Protein AF-A0A2K8L5H0-F1 (afdb_monomer)

Foldseek 3Di:
DDPPDLLNLCPVLDAQAAPPPRDHADDPRSVQWDWDFQVNDPVPRDSNCPRIDIHGVVVRVVVVVVVVVCVVVDDPPPDPPPDDPDPVCPCVVVVVVVVVD

Radius of gyration: 22.52 Å; Cα contacts (8 Å, |Δi|>4): 81; chains: 1; bounding box: 62×36×53 Å

InterPro domains:
  IPR002711 HNH endonuclease [PF01844] (18-66)
  IPR003615 HNH nuclease [SM00507] (6-61)
  IPR003615 HNH nuclease [cd00085] (9-64)

Nearest PDB structures (foldseek):
  7r81-assembly1_W2  TM=3.795E-01  e=1.923E+00  Neurospora crassa
  8cas-assembly1_a  TM=3.931E-01  e=2.673E+00  Saccharomyces cerevisiae W303
  5juo-assembly1_SB  TM=3.386E-01  e=2.502E+00  Saccharomyces cerevisiae
  6o0y-assembly1_A  TM=3.716E-01  e=3.713E+00  Streptococcus pyogenes

Mean predicted aligned error: 11.75 Å

Sequence (101 aa):
MGNESYREQALKLFPWVCGRCGRDFSGKQLKELTVHHKDHNHANNPPDGSNWELLCIYCHDNEHQRYLEADAHGDVKRDEAGGSTFKGLAGLAELLKKEGK

Solvent-accessible surface area (backbone atoms only — not comparable to full-atom values): 6490 Å² total; per-residue (Å²): 133,83,84,68,49,72,58,62,53,44,64,72,77,43,74,60,38,19,78,82,81,66,52,76,49,55,82,85,50,42,79,46,52,40,76,43,51,78,82,72,44,92,82,65,72,54,94,84,41,81,43,53,47,44,24,34,60,70,58,44,54,49,51,56,47,53,52,54,49,46,68,74,67,49,86,78,78,74,73,83,69,75,80,78,84,75,65,91,62,76,61,49,71,60,55,62,62,61,74,74,112

pLDDT: mean 86.02, std 14.01, range [35.91, 98.19]

Organism: NCBI:txid1921087

Secondary structure (DSSP, 8-state):
-----HHHHHHHHS-SB-TTT--B--GGGGGGEEEEETTS-TT---TT-TTEEEEEHHHHHHHHHHHHHHHHH--------------TTTTHHHHHHHTT-

Structure (mmCIF, N/CA/C/O backbone):
data_AF-A0A2K8L5H0-F1
#
_entry.id   AF-A0A2K8L5H0-F1
#
loop_
_atom_site.group_PDB
_atom_site.id
_atom_site.type_symbol
_atom_site.label_atom_id
_atom_site.label_alt_id
_atom_site.label_comp_id
_atom_site.label_asym_id
_atom_site.label_entity_id
_atom_site.label_seq_id
_atom_site.pdbx_PDB_ins_code
_atom_site.Cartn_x
_atom_site.Cartn_y
_atom_site.Cartn_z
_atom_site.occupancy
_atom_site.B_iso_or_equiv
_atom_site.auth_seq_id
_atom_site.auth_comp_id
_atom_site.auth_asym_id
_atom_site.auth_atom_id
_atom_site.pdbx_PDB_model_num
ATOM 1 N N . MET A 1 1 ? 16.311 1.703 -22.023 1.00 35.91 1 MET A N 1
ATOM 2 C CA . MET A 1 1 ? 15.346 0.663 -21.611 1.00 35.91 1 MET A CA 1
ATOM 3 C C . MET A 1 1 ? 14.984 0.997 -20.179 1.00 35.91 1 MET A C 1
ATOM 5 O O . MET A 1 1 ? 15.888 1.070 -19.358 1.00 35.91 1 MET A O 1
ATOM 9 N N . GLY A 1 2 ? 13.751 1.452 -19.958 1.00 40.22 2 GLY A N 1
ATOM 10 C CA . GLY A 1 2 ? 13.366 2.162 -18.739 1.00 40.22 2 GLY A CA 1
ATOM 11 C C . GLY A 1 2 ? 13.402 1.247 -17.523 1.00 40.22 2 GLY A C 1
ATOM 12 O O . GLY A 1 2 ? 12.714 0.234 -17.507 1.00 40.22 2 GLY A O 1
ATOM 13 N N . ASN A 1 3 ? 14.187 1.621 -16.515 1.00 44.44 3 ASN A N 1
ATOM 14 C CA . ASN A 1 3 ? 13.959 1.163 -15.151 1.00 44.44 3 ASN A CA 1
ATOM 15 C C . ASN A 1 3 ? 12.660 1.824 -14.679 1.00 44.44 3 ASN A C 1
ATOM 17 O O . ASN A 1 3 ? 12.701 2.872 -14.039 1.00 44.44 3 ASN A O 1
ATOM 21 N N . GLU A 1 4 ? 11.513 1.271 -15.073 1.00 58.94 4 GLU A N 1
ATOM 22 C CA . GLU A 1 4 ? 10.258 1.597 -14.402 1.00 58.94 4 GLU A CA 1
ATOM 23 C C . GLU A 1 4 ? 10.439 1.219 -12.935 1.00 58.94 4 GLU A C 1
ATOM 25 O O . GLU A 1 4 ? 10.849 0.102 -12.608 1.00 58.94 4 GLU A O 1
ATOM 30 N N . SER A 1 5 ? 10.219 2.178 -12.042 1.00 80.88 5 SER A N 1
ATOM 31 C CA . SER A 1 5 ? 10.299 1.896 -10.615 1.00 80.88 5 SER A CA 1
ATOM 32 C C . SER A 1 5 ? 9.237 0.847 -10.265 1.00 80.88 5 SER A C 1
ATOM 34 O O . SER A 1 5 ? 8.131 0.881 -10.809 1.00 80.88 5 SER A O 1
ATOM 36 N N . TYR A 1 6 ? 9.521 -0.071 -9.332 1.00 88.69 6 TYR A N 1
ATOM 37 C CA . TYR A 1 6 ? 8.541 -1.072 -8.860 1.00 88.69 6 TYR A CA 1
ATOM 38 C C . TYR A 1 6 ? 7.202 -0.430 -8.452 1.00 88.69 6 TYR A C 1
ATOM 40 O O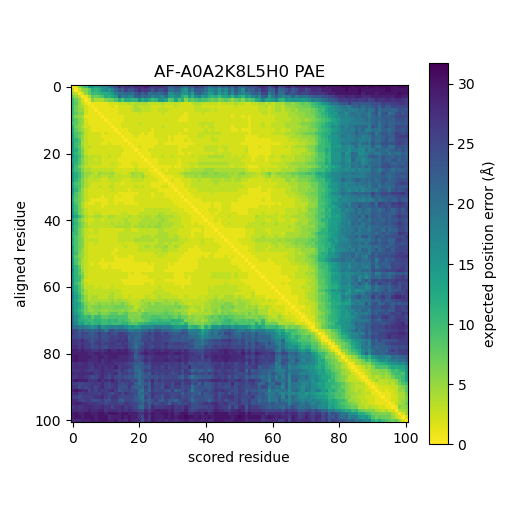 . TYR A 1 6 ? 6.144 -1.044 -8.546 1.00 88.69 6 TYR A O 1
ATOM 48 N N . ARG A 1 7 ? 7.231 0.853 -8.071 1.00 91.62 7 ARG A N 1
ATOM 49 C CA . ARG A 1 7 ? 6.051 1.680 -7.829 1.00 91.62 7 ARG A CA 1
ATOM 50 C C . ARG A 1 7 ? 5.172 1.861 -9.062 1.00 91.62 7 ARG A C 1
ATOM 52 O O . ARG A 1 7 ? 3.962 1.680 -8.972 1.00 91.62 7 ARG A O 1
ATOM 59 N N . GLU A 1 8 ? 5.748 2.252 -10.191 1.00 92.00 8 GLU A N 1
ATOM 60 C CA . GLU A 1 8 ? 4.999 2.428 -11.440 1.00 92.00 8 GLU A CA 1
ATOM 61 C C . GLU A 1 8 ? 4.399 1.105 -11.908 1.00 92.00 8 GLU A C 1
ATOM 63 O O . GLU A 1 8 ? 3.252 1.068 -12.349 1.00 92.00 8 GLU A O 1
ATOM 68 N N . GLN A 1 9 ? 5.140 0.012 -11.735 1.00 93.06 9 GLN A N 1
ATOM 69 C CA . GLN A 1 9 ? 4.656 -1.328 -12.030 1.00 93.06 9 GLN A CA 1
ATOM 70 C C . GLN A 1 9 ? 3.501 -1.741 -11.107 1.00 93.06 9 GLN A C 1
ATOM 72 O O . GLN A 1 9 ? 2.461 -2.188 -11.588 1.00 93.06 9 GLN A O 1
ATOM 77 N N . ALA A 1 10 ? 3.622 -1.524 -9.796 1.00 94.19 10 ALA A N 1
ATOM 78 C CA . ALA A 1 10 ? 2.557 -1.818 -8.841 1.00 94.19 10 ALA A CA 1
ATOM 79 C C . ALA A 1 10 ? 1.274 -1.021 -9.140 1.00 94.19 10 ALA A C 1
ATOM 81 O O . ALA A 1 10 ? 0.184 -1.587 -9.127 1.00 94.19 10 ALA A O 1
ATOM 82 N N . LEU A 1 11 ? 1.386 0.264 -9.495 1.00 94.44 11 LEU A N 1
ATOM 83 C CA . LEU A 1 11 ? 0.229 1.090 -9.871 1.00 94.44 11 LEU A CA 1
ATOM 84 C C . LEU A 1 11 ? -0.454 0.649 -11.176 1.00 94.44 11 LEU A C 1
ATOM 86 O O . LEU A 1 11 ? -1.593 1.048 -11.415 1.00 94.44 11 LEU A O 1
ATOM 90 N N . LYS A 1 12 ? 0.222 -0.139 -12.020 1.00 94.44 12 LYS A N 1
ATOM 91 C CA . LYS A 1 12 ? -0.365 -0.759 -13.218 1.00 94.44 12 LYS A CA 1
ATOM 92 C C . LYS A 1 12 ? -1.026 -2.104 -12.918 1.00 94.44 12 LYS A C 1
ATOM 94 O O . LYS A 1 12 ? -2.007 -2.443 -13.571 1.00 94.44 12 LYS A O 1
ATOM 99 N N . LEU A 1 13 ? -0.478 -2.870 -11.974 1.00 95.12 13 LEU A N 1
ATOM 100 C CA . LEU A 1 13 ? -0.951 -4.215 -11.635 1.00 95.12 13 LEU A CA 1
ATOM 101 C C . LEU A 1 13 ? -2.136 -4.208 -10.662 1.00 95.12 13 LEU A C 1
ATOM 103 O O . LEU A 1 13 ? -3.000 -5.079 -10.745 1.00 95.12 13 LEU A O 1
ATOM 107 N N . PHE A 1 14 ? -2.185 -3.240 -9.746 1.00 96.12 14 PHE A N 1
ATOM 108 C CA . PHE A 1 14 ? -3.157 -3.217 -8.656 1.00 96.12 14 PHE A CA 1
ATOM 109 C C . PHE A 1 14 ? -4.179 -2.085 -8.801 1.00 96.12 14 PHE A C 1
ATOM 111 O O . PHE A 1 14 ? -3.854 -1.012 -9.319 1.00 96.12 14 PHE A O 1
ATOM 118 N N . PRO A 1 15 ? -5.413 -2.282 -8.297 1.00 97.06 15 PRO A N 1
ATOM 119 C CA . PRO A 1 15 ? -6.376 -1.195 -8.192 1.00 97.06 15 PRO A CA 1
ATOM 120 C C . PRO A 1 15 ? -5.826 -0.094 -7.281 1.00 97.06 15 PRO A C 1
ATOM 122 O O . PRO A 1 15 ? -5.148 -0.373 -6.293 1.00 97.06 15 PRO A O 1
ATOM 125 N N . TRP A 1 16 ? -6.157 1.163 -7.578 1.00 97.69 16 TRP A N 1
ATOM 126 C CA . TRP A 1 16 ? -5.741 2.322 -6.783 1.00 97.69 16 TRP A CA 1
ATOM 127 C C . TRP A 1 16 ? -6.556 2.454 -5.493 1.00 97.69 16 TRP A C 1
ATOM 129 O O . TRP A 1 16 ? -7.247 3.442 -5.256 1.00 97.69 16 TRP A O 1
ATOM 139 N N . VAL A 1 17 ? -6.505 1.414 -4.671 1.00 98.00 17 VAL A N 1
ATOM 140 C CA . VAL A 1 17 ? -7.256 1.257 -3.432 1.00 98.00 17 VAL A CA 1
ATOM 141 C C . VAL A 1 17 ? -6.294 0.752 -2.365 1.00 98.00 17 VAL A C 1
ATOM 143 O O . VAL A 1 17 ? -5.466 -0.117 -2.629 1.00 98.00 17 VAL A O 1
ATOM 146 N N . CYS A 1 18 ? -6.400 1.285 -1.150 1.00 98.19 18 CYS A N 1
ATOM 147 C CA . CYS A 1 18 ? -5.620 0.787 -0.021 1.00 98.19 18 CYS A CA 1
ATOM 148 C C . CYS A 1 18 ? -6.097 -0.616 0.389 1.00 98.19 18 CYS A C 1
ATOM 150 O O . CYS A 1 18 ? -7.245 -0.776 0.808 1.00 98.19 18 CYS A O 1
ATOM 152 N N . GLY A 1 19 ? -5.200 -1.606 0.369 1.00 96.75 19 GLY A N 1
ATOM 153 C CA . GLY A 1 19 ? -5.490 -2.996 0.751 1.00 96.75 19 GLY A CA 1
ATOM 154 C C . GLY A 1 19 ? -5.884 -3.205 2.221 1.00 96.75 19 GLY A C 1
ATOM 155 O O . GLY A 1 19 ? -6.411 -4.259 2.565 1.00 96.75 19 GLY A O 1
ATOM 156 N N . ARG A 1 20 ? -5.671 -2.207 3.094 1.00 96.69 20 ARG A N 1
ATOM 157 C CA . ARG A 1 20 ? -5.999 -2.286 4.533 1.00 96.69 20 ARG A CA 1
ATOM 158 C C . ARG A 1 20 ? -7.285 -1.558 4.905 1.00 96.69 20 ARG A C 1
ATOM 160 O O . ARG A 1 20 ? -8.092 -2.106 5.644 1.00 96.69 20 ARG A O 1
ATOM 167 N N . CYS A 1 21 ? -7.473 -0.324 4.432 1.00 97.50 21 CYS A N 1
ATOM 168 C CA . CYS A 1 21 ? -8.623 0.505 4.819 1.00 97.50 21 CYS A CA 1
ATOM 169 C C . CYS A 1 21 ? -9.682 0.678 3.722 1.00 97.50 21 CYS A C 1
ATOM 171 O O . CYS A 1 21 ? -10.715 1.287 3.983 1.00 97.50 21 CYS A O 1
ATOM 173 N N . GLY A 1 22 ? -9.437 0.187 2.502 1.00 97.25 22 GLY A N 1
ATOM 174 C CA . GLY A 1 22 ? -10.401 0.231 1.398 1.00 97.25 22 GLY A CA 1
ATOM 175 C C . GLY A 1 22 ? -10.624 1.611 0.769 1.00 97.25 22 GLY A C 1
ATOM 176 O O . GLY A 1 22 ? -11.485 1.743 -0.094 1.00 97.25 22 GLY A O 1
ATOM 177 N N . ARG A 1 23 ? -9.869 2.643 1.173 1.00 97.75 23 ARG A N 1
ATOM 178 C CA . ARG A 1 23 ? -9.953 3.985 0.573 1.00 97.75 23 ARG A CA 1
ATOM 179 C C . ARG A 1 23 ? -9.461 3.965 -0.877 1.00 97.75 23 ARG A C 1
ATOM 181 O O . ARG A 1 23 ? -8.390 3.414 -1.136 1.00 97.75 23 ARG A O 1
ATOM 188 N N . ASP A 1 24 ? -10.205 4.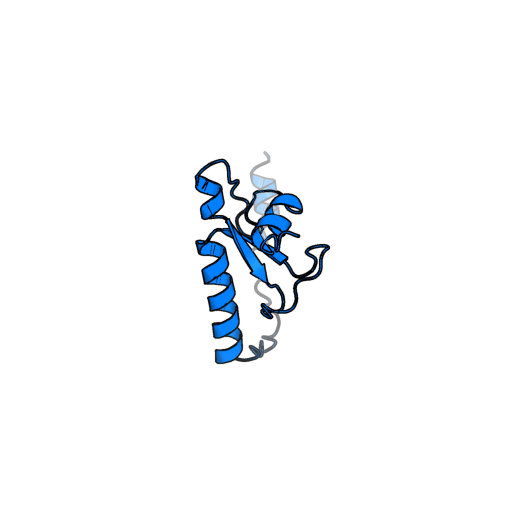599 -1.779 1.00 97.56 24 ASP A N 1
ATOM 189 C CA . ASP A 1 24 ? -9.829 4.808 -3.178 1.00 97.56 24 ASP A CA 1
ATOM 190 C C . ASP A 1 24 ? -8.943 6.049 -3.369 1.00 97.56 24 ASP A C 1
ATOM 192 O O . ASP A 1 24 ? -9.005 7.018 -2.611 1.00 97.56 24 ASP A O 1
ATOM 196 N N . PHE A 1 25 ? -8.089 6.007 -4.391 1.00 97.56 25 PHE A N 1
ATOM 197 C CA . PHE A 1 25 ? -7.157 7.075 -4.729 1.00 97.56 25 PHE A CA 1
ATOM 198 C C . PHE A 1 25 ? -7.212 7.384 -6.224 1.00 97.56 25 PHE A C 1
ATOM 200 O O . PHE A 1 25 ? -7.317 6.499 -7.071 1.00 97.56 25 PHE A O 1
ATOM 207 N N . SER A 1 26 ? -7.099 8.667 -6.568 1.00 96.38 26 SER A N 1
ATOM 208 C CA . SER A 1 26 ? -7.117 9.121 -7.959 1.00 96.38 26 SER A CA 1
ATOM 209 C C . SER A 1 26 ? -6.372 10.443 -8.148 1.00 96.38 26 SER A C 1
ATOM 211 O O . SER A 1 26 ? -6.172 11.226 -7.211 1.00 96.38 26 SER A O 1
ATOM 213 N N . GLY A 1 27 ? -5.921 10.692 -9.381 1.00 94.81 27 GLY A N 1
ATOM 214 C CA . GLY A 1 27 ? -5.239 11.926 -9.771 1.00 94.81 27 GLY A CA 1
ATOM 215 C C . GLY A 1 27 ? -4.078 12.279 -8.838 1.00 94.81 27 GLY A C 1
ATOM 216 O O . GLY A 1 27 ? -3.139 11.505 -8.665 1.00 94.81 27 GLY A O 1
ATOM 217 N N . LYS A 1 28 ? -4.151 13.456 -8.206 1.00 94.25 28 LYS A N 1
ATOM 218 C CA . LYS A 1 28 ? -3.091 13.968 -7.320 1.00 94.25 28 LYS A CA 1
ATOM 219 C C . LYS A 1 28 ? -2.944 13.188 -6.009 1.00 94.25 28 LYS A C 1
ATOM 221 O O . LYS A 1 28 ? -1.887 13.289 -5.393 1.00 94.25 28 LYS A O 1
ATOM 226 N N . GLN A 1 29 ? -3.966 12.437 -5.592 1.00 93.94 29 GLN A N 1
ATOM 227 C CA . GLN A 1 29 ? -3.951 11.657 -4.348 1.00 93.94 29 GLN A CA 1
ATOM 228 C C . GLN A 1 29 ? -3.175 10.340 -4.505 1.00 93.94 29 GLN A C 1
ATOM 230 O O . GLN A 1 29 ? -2.737 9.769 -3.517 1.00 93.94 29 GLN A O 1
ATOM 235 N N . LEU A 1 30 ? -2.887 9.883 -5.734 1.00 95.00 30 LEU A N 1
ATOM 236 C CA . LEU A 1 30 ? -2.096 8.661 -5.968 1.00 95.00 30 LEU A CA 1
ATOM 237 C C . LEU A 1 30 ? -0.689 8.704 -5.372 1.00 95.00 30 LEU A C 1
ATOM 239 O O . LEU A 1 30 ? -0.086 7.656 -5.167 1.00 95.00 30 LEU A O 1
ATOM 243 N N . LYS A 1 31 ? -0.147 9.893 -5.093 1.00 93.25 31 LYS A N 1
ATOM 244 C CA . LYS A 1 31 ? 1.133 10.042 -4.384 1.00 93.25 31 LYS A CA 1
ATOM 245 C C . LYS A 1 31 ? 1.082 9.504 -2.947 1.00 93.25 31 LYS A C 1
ATOM 247 O O . LYS A 1 31 ? 2.125 9.189 -2.394 1.00 93.25 31 LYS A O 1
ATOM 252 N N . GLU A 1 32 ? -0.111 9.414 -2.363 1.00 95.69 32 GLU A N 1
ATOM 253 C CA . GLU A 1 32 ? -0.348 8.923 -1.001 1.00 95.69 32 GLU A CA 1
ATOM 254 C C . GLU A 1 32 ? -0.545 7.402 -0.956 1.00 95.69 32 GLU A C 1
ATOM 256 O O . GLU A 1 32 ? -0.640 6.833 0.130 1.00 95.69 32 GLU A O 1
ATOM 261 N N . LEU A 1 33 ? -0.598 6.755 -2.126 1.00 97.19 33 LEU A N 1
ATOM 262 C CA . LEU A 1 33 ? -0.628 5.308 -2.282 1.00 97.19 33 LEU A CA 1
ATOM 263 C C . LEU A 1 33 ? 0.803 4.811 -2.542 1.00 97.19 33 LEU A C 1
ATOM 265 O O . LEU A 1 33 ? 1.452 5.187 -3.532 1.00 97.19 33 LEU A O 1
ATOM 269 N N . THR A 1 34 ? 1.308 4.004 -1.616 1.00 96.38 34 THR A N 1
ATOM 270 C CA . THR A 1 34 ? 2.678 3.490 -1.577 1.00 96.38 34 THR A CA 1
ATOM 271 C C . THR A 1 34 ? 2.696 1.978 -1.768 1.00 96.38 34 THR A C 1
ATOM 273 O O . THR A 1 34 ? 1.693 1.298 -1.553 1.00 96.38 34 THR A O 1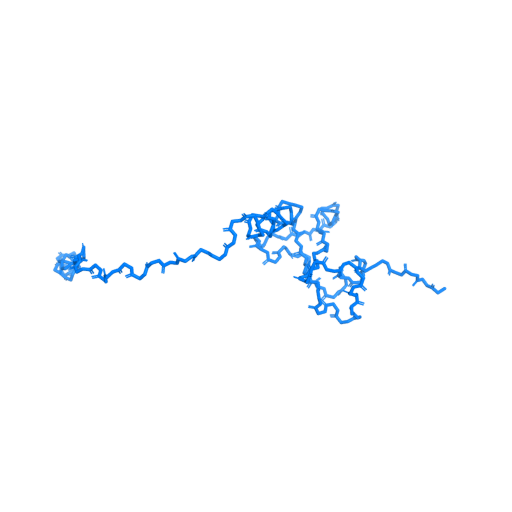
ATOM 276 N N . VAL A 1 35 ? 3.842 1.458 -2.212 1.00 96.12 35 VAL A N 1
ATOM 277 C CA . VAL A 1 35 ? 4.079 0.015 -2.316 1.00 96.12 35 VAL A CA 1
ATOM 278 C C . VAL A 1 35 ? 4.630 -0.476 -0.990 1.00 96.12 35 VAL A C 1
ATOM 280 O O . VAL A 1 35 ? 5.637 0.052 -0.528 1.00 96.12 35 VAL A O 1
ATOM 283 N N . HIS A 1 36 ? 3.977 -1.481 -0.427 1.00 95.69 36 HIS A N 1
ATOM 284 C CA . HIS A 1 36 ? 4.445 -2.237 0.724 1.00 95.69 36 HIS A CA 1
ATOM 285 C C . HIS A 1 36 ? 4.966 -3.602 0.263 1.00 95.69 36 HIS A C 1
ATOM 287 O O . HIS A 1 36 ? 4.306 -4.273 -0.538 1.00 95.69 36 HIS A O 1
ATOM 293 N N . HIS A 1 37 ? 6.127 -4.020 0.768 1.00 95.56 37 HIS A N 1
ATOM 294 C CA . HIS A 1 37 ? 6.696 -5.350 0.529 1.00 95.56 37 HIS A CA 1
ATOM 295 C C . HIS A 1 37 ? 6.251 -6.298 1.642 1.00 95.56 37 HIS A C 1
ATOM 297 O O . HIS A 1 37 ? 6.622 -6.109 2.796 1.00 95.56 37 HIS A O 1
ATOM 303 N N . LYS A 1 38 ? 5.484 -7.338 1.302 1.00 93.69 38 LYS A N 1
ATOM 304 C CA . LYS A 1 38 ? 4.901 -8.279 2.281 1.00 93.69 38 LYS A CA 1
ATOM 305 C C . LYS A 1 38 ? 5.968 -9.011 3.096 1.00 93.69 38 LYS A C 1
ATOM 307 O O . LYS A 1 38 ? 5.768 -9.284 4.275 1.00 93.69 38 LYS A O 1
ATOM 312 N N . ASP A 1 39 ? 7.095 -9.332 2.466 1.00 93.50 39 ASP A N 1
ATOM 313 C CA . ASP A 1 39 ? 8.244 -9.979 3.105 1.00 93.50 39 ASP A CA 1
ATOM 314 C C . ASP A 1 39 ? 9.253 -8.992 3.722 1.00 93.50 39 ASP A C 1
ATOM 316 O O . ASP A 1 39 ? 10.287 -9.423 4.227 1.00 93.50 39 ASP A O 1
ATOM 320 N N . HIS A 1 40 ? 8.978 -7.682 3.669 1.00 90.56 40 HIS A N 1
ATOM 321 C CA . HIS A 1 40 ? 9.856 -6.593 4.120 1.00 90.56 40 HIS A CA 1
ATOM 322 C C . HIS A 1 40 ? 11.221 -6.512 3.394 1.00 90.56 40 HIS A C 1
ATOM 324 O O . HIS A 1 40 ? 12.081 -5.693 3.737 1.00 90.56 40 HIS A O 1
ATOM 330 N N . ASN A 1 41 ? 11.427 -7.309 2.340 1.00 91.62 41 ASN A N 1
ATOM 331 C CA . ASN A 1 41 ? 12.634 -7.320 1.528 1.00 91.62 41 ASN A CA 1
ATOM 332 C C . ASN A 1 41 ? 12.459 -6.463 0.268 1.00 91.62 41 ASN A C 1
ATOM 334 O O . ASN A 1 41 ? 11.930 -6.889 -0.759 1.00 91.62 41 ASN A O 1
ATOM 338 N N . HIS A 1 42 ? 13.029 -5.262 0.311 1.00 89.75 42 HIS A N 1
ATOM 339 C CA . HIS A 1 42 ? 12.974 -4.275 -0.768 1.00 89.75 42 HIS A CA 1
ATOM 340 C C . HIS A 1 42 ? 13.699 -4.708 -2.056 1.00 89.75 42 HIS A C 1
ATOM 342 O O . HIS A 1 42 ? 13.523 -4.077 -3.099 1.00 89.75 42 HIS A O 1
ATOM 348 N N . ALA A 1 43 ? 14.519 -5.765 -2.009 1.00 90.31 43 ALA A N 1
ATOM 349 C CA . ALA A 1 43 ? 15.166 -6.340 -3.187 1.00 90.31 43 ALA A CA 1
ATOM 350 C C . ALA A 1 43 ? 14.296 -7.400 -3.890 1.00 90.31 43 ALA A C 1
ATOM 352 O O . ALA A 1 43 ? 14.514 -7.670 -5.073 1.00 90.31 43 ALA A O 1
ATOM 353 N N . ASN A 1 44 ? 13.303 -7.979 -3.205 1.00 92.44 44 ASN A N 1
ATOM 354 C CA . ASN A 1 44 ? 12.411 -8.987 -3.773 1.00 92.44 44 ASN A CA 1
ATOM 355 C C . ASN A 1 44 ? 11.266 -8.322 -4.555 1.00 92.44 44 ASN A C 1
ATOM 357 O O . ASN A 1 44 ? 10.199 -8.016 -4.018 1.00 92.44 44 ASN A O 1
ATOM 361 N N . ASN A 1 45 ? 11.519 -8.078 -5.840 1.00 93.25 45 ASN A N 1
ATOM 362 C CA . ASN A 1 45 ? 10.652 -7.326 -6.747 1.00 93.25 45 ASN A CA 1
ATOM 363 C C . ASN A 1 45 ? 10.173 -8.211 -7.910 1.00 93.25 45 ASN A C 1
ATOM 365 O O . ASN A 1 45 ? 10.636 -8.039 -9.041 1.00 93.25 45 ASN A O 1
ATOM 369 N N . PRO A 1 46 ? 9.299 -9.200 -7.651 1.00 94.06 46 PRO A N 1
ATOM 370 C CA . PRO A 1 46 ? 8.838 -10.106 -8.688 1.00 94.06 46 PRO A CA 1
ATOM 371 C C . PRO A 1 46 ? 7.949 -9.354 -9.696 1.00 94.06 46 PRO A C 1
ATOM 373 O O . PRO A 1 46 ? 7.161 -8.487 -9.306 1.00 94.06 46 PRO A O 1
ATOM 376 N N . PRO A 1 47 ? 8.048 -9.660 -11.002 1.00 91.75 47 PRO A N 1
ATOM 377 C CA . PRO A 1 47 ? 7.383 -8.876 -12.041 1.00 91.75 47 PRO A CA 1
ATOM 378 C C . PRO A 1 47 ? 5.850 -9.013 -12.051 1.00 91.75 47 PRO A C 1
ATOM 380 O O . PRO A 1 47 ? 5.158 -8.212 -12.677 1.00 91.75 47 PRO A O 1
ATOM 383 N N . ASP A 1 48 ? 5.314 -10.016 -11.362 1.00 93.38 48 ASP A N 1
ATOM 384 C CA . ASP A 1 48 ? 3.880 -10.219 -11.159 1.00 93.38 48 ASP A CA 1
ATOM 385 C C . ASP A 1 48 ? 3.324 -9.430 -9.958 1.00 93.38 48 ASP A C 1
ATOM 387 O O . ASP A 1 48 ? 2.120 -9.449 -9.710 1.00 93.38 48 ASP A O 1
ATOM 391 N N . GLY A 1 49 ? 4.187 -8.742 -9.202 1.00 93.75 49 GLY A N 1
ATOM 392 C CA . GLY A 1 49 ? 3.815 -7.999 -8.003 1.00 93.75 49 GLY A CA 1
ATOM 393 C C . GLY A 1 49 ? 3.395 -8.878 -6.823 1.00 93.75 49 GLY A C 1
ATOM 394 O O . GLY A 1 49 ? 2.838 -8.362 -5.858 1.00 93.75 49 GLY A O 1
ATOM 395 N N . SER A 1 50 ? 3.658 -10.187 -6.844 1.00 95.88 50 SER A N 1
ATOM 396 C CA . SER A 1 50 ? 3.221 -11.126 -5.794 1.00 95.88 50 SER A CA 1
ATOM 397 C C . SER A 1 50 ? 3.673 -10.733 -4.377 1.00 95.88 50 SER A C 1
ATOM 399 O O . SER A 1 50 ? 2.924 -10.929 -3.410 1.00 95.88 50 SER A O 1
ATOM 401 N N . ASN A 1 51 ? 4.841 -10.093 -4.255 1.00 96.25 51 ASN A N 1
ATOM 402 C CA . ASN A 1 51 ? 5.388 -9.579 -2.995 1.00 96.25 51 ASN A CA 1
ATOM 403 C C . ASN A 1 51 ? 4.882 -8.173 -2.601 1.00 96.25 51 ASN A C 1
ATOM 405 O O . ASN A 1 51 ? 5.260 -7.647 -1.559 1.00 96.25 51 ASN A O 1
ATOM 409 N N . TRP A 1 52 ? 4.037 -7.538 -3.409 1.00 97.06 52 TRP A N 1
ATOM 410 C CA . TRP A 1 52 ? 3.600 -6.161 -3.186 1.00 97.06 52 TRP A CA 1
ATOM 411 C C . TRP A 1 52 ? 2.141 -6.075 -2.740 1.00 97.06 52 TRP A C 1
ATOM 413 O O . TRP A 1 52 ? 1.303 -6.918 -3.075 1.00 97.06 52 TRP A O 1
ATOM 423 N N . GLU A 1 53 ? 1.827 -5.018 -2.000 1.00 96.62 53 GLU A N 1
ATOM 424 C CA . GLU A 1 53 ? 0.469 -4.510 -1.812 1.00 96.62 53 GLU A CA 1
ATOM 425 C C . GLU A 1 53 ? 0.467 -2.971 -1.845 1.00 96.62 53 GLU A C 1
ATOM 427 O O . GLU A 1 53 ? 1.473 -2.334 -1.530 1.00 96.62 5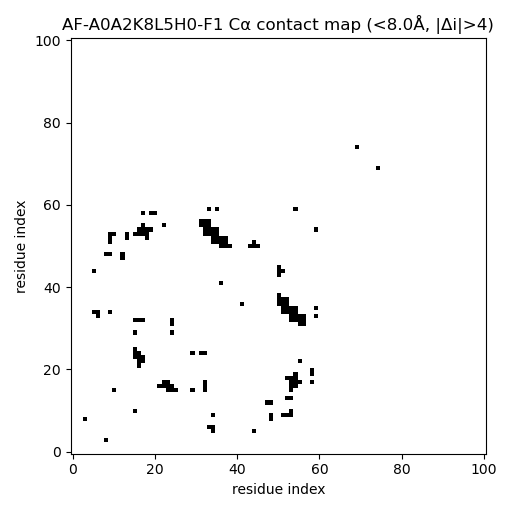3 GLU A O 1
ATOM 432 N N . LEU A 1 54 ? -0.652 -2.361 -2.252 1.00 97.81 54 LEU A N 1
ATOM 433 C CA . LEU A 1 54 ? -0.807 -0.905 -2.253 1.00 97.81 54 LEU A CA 1
ATOM 434 C C . LEU A 1 54 ? -1.490 -0.436 -0.971 1.00 97.81 54 LEU A C 1
ATOM 436 O O . LEU A 1 54 ? -2.640 -0.795 -0.713 1.00 97.81 54 LEU A O 1
ATOM 440 N N . LEU A 1 55 ? -0.804 0.403 -0.195 1.00 97.94 55 LEU A N 1
ATOM 441 C CA . LEU A 1 55 ? -1.294 0.946 1.072 1.00 97.94 55 LEU A CA 1
ATOM 442 C C . LEU A 1 55 ? -1.286 2.469 1.052 1.00 97.94 55 LEU A C 1
ATOM 444 O O . LEU A 1 55 ? -0.434 3.091 0.423 1.00 97.94 55 LEU A O 1
ATOM 448 N N . CYS A 1 56 ? -2.238 3.093 1.747 1.00 98.06 56 CYS A N 1
ATOM 449 C CA . CYS A 1 56 ? -2.110 4.518 2.028 1.00 98.06 56 CYS A CA 1
ATOM 450 C C . CYS A 1 56 ? -0.985 4.747 3.041 1.00 98.06 56 CYS A C 1
ATOM 452 O O . CYS A 1 56 ? -0.731 3.870 3.869 1.00 98.06 56 CYS A O 1
ATOM 454 N N . ILE A 1 57 ? -0.374 5.934 3.024 1.00 96.50 57 ILE A N 1
ATOM 455 C CA . ILE A 1 57 ? 0.748 6.289 3.913 1.00 96.50 57 ILE A CA 1
ATOM 456 C C . ILE A 1 57 ? 0.509 5.906 5.384 1.00 96.50 57 ILE A C 1
ATOM 458 O O . ILE A 1 57 ? 1.379 5.339 6.029 1.00 96.50 57 ILE A O 1
ATOM 462 N N . TYR A 1 58 ? -0.710 6.098 5.891 1.00 96.94 58 TYR A N 1
ATOM 463 C CA . TYR A 1 58 ? -1.047 5.783 7.279 1.00 96.94 58 TYR A CA 1
ATOM 464 C C . TYR A 1 58 ? -1.108 4.278 7.552 1.00 96.94 58 TYR A C 1
ATOM 466 O O . TYR A 1 58 ? -0.651 3.811 8.591 1.00 96.94 58 TYR A O 1
ATOM 474 N N . CYS A 1 59 ? -1.692 3.506 6.631 1.00 97.81 59 CYS A N 1
ATOM 475 C CA . CYS A 1 59 ? -1.750 2.052 6.766 1.00 97.81 59 CYS A CA 1
ATOM 476 C C . CYS A 1 59 ? -0.375 1.418 6.567 1.00 97.81 59 CYS A C 1
ATOM 478 O O . CYS A 1 59 ? -0.087 0.414 7.209 1.00 97.81 59 CYS A O 1
ATOM 480 N N . HIS A 1 60 ? 0.450 2.011 5.707 1.00 96.44 60 HIS A N 1
ATOM 481 C CA . HIS A 1 60 ? 1.816 1.580 5.464 1.00 96.44 60 HIS A CA 1
ATOM 482 C C . HIS A 1 60 ? 2.675 1.724 6.723 1.00 96.44 60 HIS A C 1
ATOM 484 O O . HIS A 1 60 ? 3.225 0.738 7.207 1.00 96.44 60 HIS A O 1
ATOM 490 N N . ASP A 1 61 ? 2.689 2.919 7.316 1.00 94.31 61 ASP A N 1
ATOM 491 C CA . ASP A 1 61 ? 3.450 3.184 8.538 1.00 94.31 61 ASP A CA 1
ATOM 492 C C . ASP A 1 61 ? 2.980 2.296 9.697 1.00 94.31 61 ASP A C 1
ATOM 494 O O . ASP A 1 61 ? 3.795 1.726 10.418 1.00 94.31 61 ASP A O 1
ATOM 498 N N . ASN A 1 62 ? 1.664 2.117 9.851 1.00 94.38 62 ASN A N 1
ATOM 499 C CA . ASN A 1 62 ? 1.109 1.233 10.874 1.00 94.38 62 ASN A CA 1
ATOM 500 C C . ASN A 1 62 ? 1.523 -0.239 10.681 1.00 94.38 62 ASN A C 1
ATOM 502 O O . ASN A 1 62 ? 1.746 -0.927 11.671 1.00 94.38 62 ASN A O 1
ATOM 506 N N . GLU A 1 63 ? 1.608 -0.745 9.448 1.00 92.69 63 GLU A N 1
ATOM 507 C CA . GLU A 1 63 ? 2.056 -2.126 9.208 1.00 92.69 63 GLU A CA 1
ATOM 508 C C . GLU A 1 63 ? 3.520 -2.308 9.620 1.00 92.69 63 GLU A C 1
ATOM 510 O O . GLU A 1 63 ? 3.851 -3.253 10.335 1.00 92.69 63 GLU A O 1
ATOM 515 N N . HIS A 1 64 ? 4.372 -1.340 9.278 1.00 91.50 64 HIS A N 1
ATOM 516 C CA . HIS A 1 64 ? 5.766 -1.339 9.713 1.00 91.50 64 HIS A CA 1
ATOM 517 C C . HIS A 1 64 ? 5.888 -1.266 11.241 1.00 91.50 64 HIS A C 1
ATOM 519 O O . HIS A 1 64 ? 6.715 -1.964 11.822 1.00 91.50 64 HIS A O 1
ATOM 525 N N . GLN A 1 65 ? 5.060 -0.456 11.911 1.00 89.81 65 GLN A N 1
ATOM 526 C CA . GLN A 1 65 ? 5.048 -0.403 13.377 1.00 89.81 65 GLN A CA 1
ATOM 527 C C . GLN A 1 65 ? 4.635 -1.741 13.990 1.00 89.81 65 GLN A C 1
ATOM 529 O O . GLN A 1 65 ? 5.327 -2.233 14.872 1.00 89.81 65 GLN A O 1
ATOM 534 N N . ARG A 1 66 ? 3.572 -2.376 13.485 1.00 86.44 66 ARG A N 1
ATOM 535 C CA . ARG A 1 66 ? 3.131 -3.694 13.969 1.00 86.44 66 ARG A CA 1
ATOM 536 C C . ARG A 1 66 ? 4.205 -4.764 13.816 1.00 86.44 66 ARG A C 1
ATOM 538 O O . ARG A 1 66 ? 4.338 -5.610 14.694 1.00 86.44 66 ARG A O 1
ATOM 545 N N . TYR A 1 67 ? 4.967 -4.728 12.723 1.00 83.69 67 TYR A N 1
ATOM 546 C CA . TYR A 1 67 ? 6.093 -5.638 12.524 1.00 83.69 67 TYR A CA 1
ATOM 547 C C . TYR A 1 67 ? 7.189 -5.420 13.578 1.00 83.69 67 TYR A C 1
ATOM 549 O O . TYR A 1 67 ? 7.637 -6.377 14.206 1.00 83.69 67 TYR A O 1
ATOM 557 N N . LEU A 1 68 ? 7.575 -4.163 13.825 1.00 84.31 68 LEU A N 1
ATOM 558 C CA . LEU A 1 68 ? 8.557 -3.819 14.859 1.00 84.31 68 LEU A CA 1
ATOM 559 C C . LEU A 1 68 ? 8.071 -4.189 16.269 1.00 84.31 68 LEU A C 1
ATOM 561 O O . LEU A 1 68 ? 8.851 -4.676 17.081 1.00 84.31 68 LEU A O 1
ATOM 565 N N . GLU A 1 69 ? 6.786 -3.986 16.563 1.00 81.81 69 GLU A N 1
ATOM 566 C CA . GLU A 1 69 ? 6.175 -4.386 17.833 1.00 81.81 69 GLU A CA 1
ATOM 567 C C . GLU A 1 69 ? 6.172 -5.909 18.009 1.00 81.81 69 GLU A C 1
ATOM 569 O O . GLU A 1 69 ? 6.477 -6.396 19.097 1.00 81.81 69 GLU A O 1
ATOM 574 N N . ALA A 1 70 ? 5.867 -6.671 16.954 1.00 79.44 70 ALA A N 1
ATOM 575 C CA . ALA A 1 70 ? 5.907 -8.131 16.990 1.00 79.44 70 ALA A CA 1
ATOM 576 C C . ALA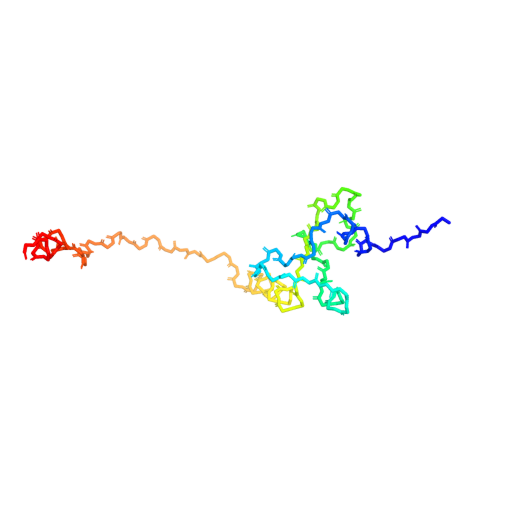 A 1 70 ? 7.328 -8.661 17.246 1.00 79.44 70 ALA A C 1
ATOM 578 O O . ALA A 1 70 ? 7.502 -9.578 18.051 1.00 79.44 70 ALA A O 1
ATOM 579 N N . ASP A 1 71 ? 8.340 -8.054 16.619 1.00 80.31 71 ASP A N 1
ATOM 580 C CA . ASP A 1 71 ? 9.753 -8.368 16.868 1.00 80.31 71 ASP A CA 1
ATOM 581 C C . ASP A 1 71 ? 10.162 -8.035 18.316 1.00 80.31 71 ASP A C 1
ATOM 583 O O . ASP A 1 71 ? 10.821 -8.833 18.983 1.00 80.31 71 ASP A O 1
ATOM 587 N N . ALA A 1 72 ? 9.696 -6.899 18.847 1.00 79.00 72 ALA A N 1
ATOM 588 C CA . ALA A 1 72 ? 10.016 -6.449 20.201 1.00 79.00 72 ALA A CA 1
ATOM 589 C C . ALA A 1 72 ? 9.334 -7.266 21.314 1.00 79.00 72 ALA A C 1
ATOM 591 O O . ALA A 1 72 ? 9.918 -7.459 22.383 1.00 79.00 72 ALA A O 1
ATOM 592 N N . HIS A 1 73 ? 8.095 -7.717 21.099 1.00 75.00 73 HIS A N 1
ATOM 593 C CA . HIS A 1 73 ? 7.295 -8.394 22.125 1.00 75.00 73 HIS A CA 1
ATOM 594 C C . HIS A 1 73 ? 7.347 -9.928 22.059 1.00 75.00 73 HIS A C 1
ATOM 596 O O . HIS A 1 73 ? 6.992 -10.576 23.047 1.00 75.00 73 HIS A O 1
ATOM 602 N N . GLY A 1 74 ? 7.838 -10.511 20.960 1.00 65.19 74 GLY A N 1
ATOM 603 C CA . GLY A 1 74 ? 7.901 -11.961 20.776 1.00 65.19 74 GLY A CA 1
ATOM 604 C C . GLY A 1 74 ? 6.522 -12.634 20.745 1.00 65.19 74 GLY A C 1
ATOM 605 O O . GLY A 1 74 ? 5.476 -11.989 20.827 1.00 65.19 74 GLY A O 1
ATOM 606 N N . ASP A 1 75 ? 6.512 -13.961 20.605 1.00 64.25 75 ASP A N 1
ATOM 607 C CA . ASP A 1 75 ? 5.279 -14.752 20.534 1.00 64.25 75 ASP A CA 1
ATOM 608 C C . ASP A 1 75 ? 4.464 -14.589 21.830 1.00 64.25 75 ASP A C 1
ATOM 610 O O . ASP A 1 75 ? 4.898 -14.991 22.918 1.00 64.25 75 ASP A O 1
ATOM 614 N N . VAL A 1 76 ? 3.280 -13.976 21.730 1.00 63.00 76 VAL A N 1
ATOM 615 C CA . VAL A 1 76 ? 2.370 -13.837 22.870 1.00 63.00 76 VAL A CA 1
ATOM 616 C C . VAL A 1 76 ? 1.845 -15.230 23.192 1.00 63.00 76 VAL A C 1
ATOM 618 O O . VAL A 1 76 ? 0.888 -15.701 22.578 1.00 63.00 76 VAL A O 1
ATOM 621 N N . LYS A 1 77 ? 2.462 -15.901 24.171 1.00 62.12 77 LYS A N 1
ATOM 622 C CA . LYS A 1 77 ? 1.909 -17.127 24.749 1.00 62.12 77 LYS A CA 1
ATOM 623 C C . LYS A 1 77 ? 0.539 -16.797 25.319 1.00 62.12 77 LYS A C 1
ATOM 625 O O . LYS A 1 77 ? 0.414 -16.245 26.409 1.00 62.12 77 LYS A O 1
ATOM 630 N N . ARG A 1 78 ? -0.502 -17.109 24.554 1.00 63.12 78 ARG A N 1
ATOM 631 C CA . ARG A 1 78 ? -1.867 -17.087 25.047 1.00 63.12 78 ARG A CA 1
ATOM 632 C C . ARG A 1 78 ? -1.972 -18.266 25.999 1.00 63.12 78 ARG A C 1
ATOM 634 O O . ARG A 1 78 ? -2.077 -19.404 25.553 1.00 63.12 78 ARG A O 1
ATOM 641 N N . ASP A 1 79 ? -1.875 -17.999 27.297 1.00 66.19 79 ASP A N 1
ATOM 642 C CA . ASP A 1 79 ? -2.286 -18.984 28.286 1.00 66.19 79 ASP A CA 1
ATOM 643 C C . ASP A 1 79 ? -3.715 -19.402 27.920 1.00 66.19 79 ASP A C 1
ATOM 645 O O . ASP A 1 79 ? -4.598 -18.550 27.760 1.00 66.19 79 ASP A O 1
ATOM 649 N N . GLU A 1 80 ? -3.925 -20.702 27.703 1.00 64.88 80 GLU A N 1
ATOM 650 C CA . GLU A 1 80 ? -5.244 -21.291 27.482 1.00 64.88 80 GLU A CA 1
ATOM 651 C C . GLU A 1 80 ? -6.051 -21.112 28.773 1.00 64.88 80 GLU A C 1
ATOM 653 O O . GLU A 1 80 ? -6.139 -22.000 29.621 1.00 64.88 80 GLU A O 1
ATOM 658 N N . ALA A 1 81 ? -6.591 -19.909 28.974 1.00 65.50 81 ALA A N 1
ATOM 659 C CA . ALA A 1 81 ? -7.486 -19.620 30.073 1.00 65.50 81 ALA A CA 1
ATOM 660 C C . ALA A 1 81 ? -8.695 -20.544 29.910 1.00 65.50 81 ALA A C 1
ATOM 662 O O . ALA A 1 81 ? -9.426 -20.448 28.921 1.00 65.50 81 ALA A O 1
ATOM 663 N N . GLY A 1 82 ? -8.858 -21.467 30.865 1.00 67.69 82 GLY A N 1
ATOM 664 C CA . GLY A 1 82 ? -9.941 -22.444 30.882 1.00 67.69 82 GLY A CA 1
ATOM 665 C C . GLY A 1 82 ? -11.268 -21.781 30.523 1.00 67.69 82 GLY A C 1
ATOM 666 O O . GLY A 1 82 ? -11.615 -20.738 31.080 1.00 67.69 82 GLY A O 1
ATOM 667 N N . GLY A 1 83 ? -11.962 -22.356 29.538 1.00 67.88 83 GLY A N 1
ATOM 668 C CA . GLY A 1 83 ? -13.145 -21.760 28.926 1.00 67.88 83 GLY A CA 1
ATOM 669 C C . GLY A 1 83 ? -14.133 -21.225 29.964 1.00 67.88 83 GLY A C 1
ATOM 670 O O . GLY A 1 83 ? -14.570 -21.944 30.862 1.00 67.88 83 GLY A O 1
ATOM 671 N N . SER A 1 84 ? -14.483 -19.946 29.836 1.00 77.00 84 SER A N 1
ATOM 672 C CA . SER A 1 84 ? -15.459 -19.295 30.706 1.00 77.00 84 SER A CA 1
ATOM 673 C C . SER A 1 84 ? -16.825 -19.974 30.582 1.00 77.00 84 SER A C 1
ATOM 675 O O . SER A 1 84 ? -17.393 -20.057 29.494 1.00 77.00 84 SER A O 1
ATOM 677 N N . THR A 1 85 ? -17.401 -20.414 31.703 1.00 80.00 85 THR A N 1
ATOM 678 C CA . THR A 1 85 ? -18.782 -20.926 31.765 1.00 80.00 85 THR A CA 1
ATOM 679 C C . THR A 1 85 ? -19.827 -19.805 31.822 1.00 80.00 85 THR A C 1
ATOM 681 O O . THR A 1 85 ? -21.004 -20.064 32.085 1.00 80.00 85 THR A O 1
ATOM 684 N N . PHE A 1 86 ? -19.423 -18.547 31.623 1.00 83.56 86 PHE A N 1
ATOM 685 C CA . PHE A 1 86 ? -20.302 -17.391 31.748 1.00 83.56 86 PHE A CA 1
ATOM 686 C C . PHE A 1 86 ? -21.339 -17.350 30.617 1.00 83.56 86 PHE A C 1
ATOM 688 O O . PHE A 1 86 ? -21.036 -17.033 29.468 1.00 83.56 86 PHE A O 1
ATOM 695 N N . LYS A 1 87 ? -22.601 -17.640 30.949 1.00 82.94 87 LYS A N 1
ATOM 696 C CA . LYS A 1 87 ? -23.725 -17.609 30.002 1.00 82.94 87 LYS A CA 1
ATOM 697 C C . LYS A 1 87 ? -24.376 -16.222 29.938 1.00 82.94 87 LYS A C 1
ATOM 699 O O . LYS A 1 87 ? -25.540 -16.064 30.298 1.00 82.94 87 LYS A O 1
ATOM 704 N N . GLY A 1 88 ? -23.639 -15.224 29.444 1.00 85.56 88 GLY A N 1
ATOM 705 C CA . GLY A 1 88 ? -24.096 -13.824 29.371 1.00 85.56 88 GLY A CA 1
ATOM 706 C C . GLY A 1 88 ? -25.371 -13.585 28.545 1.00 85.56 88 GLY A C 1
ATOM 707 O O . GLY A 1 88 ? -26.027 -12.565 28.715 1.00 85.56 88 GLY A O 1
ATOM 708 N N . LEU A 1 89 ? -25.752 -14.538 27.689 1.00 87.44 89 LEU A N 1
ATOM 709 C CA . LEU A 1 89 ? -26.938 -14.465 26.825 1.00 87.44 89 LEU A CA 1
ATOM 710 C C . LEU A 1 89 ? -27.961 -15.579 27.104 1.00 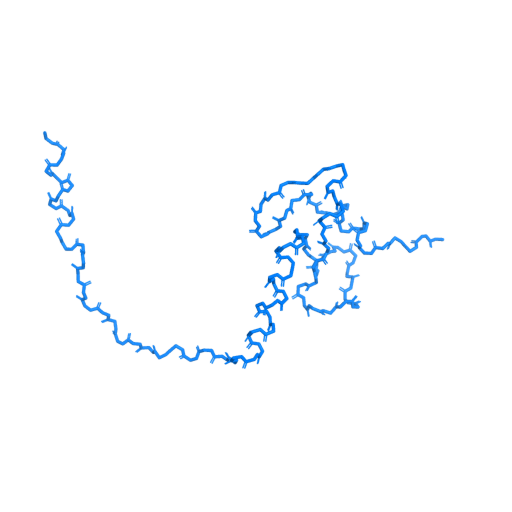87.44 89 LEU A C 1
ATOM 712 O O . LEU A 1 89 ? -28.795 -15.868 26.249 1.00 87.44 89 LEU A O 1
ATOM 716 N N . ALA A 1 90 ? -27.919 -16.220 28.280 1.00 85.62 90 ALA A N 1
ATOM 717 C CA . ALA A 1 90 ? -28.795 -17.357 2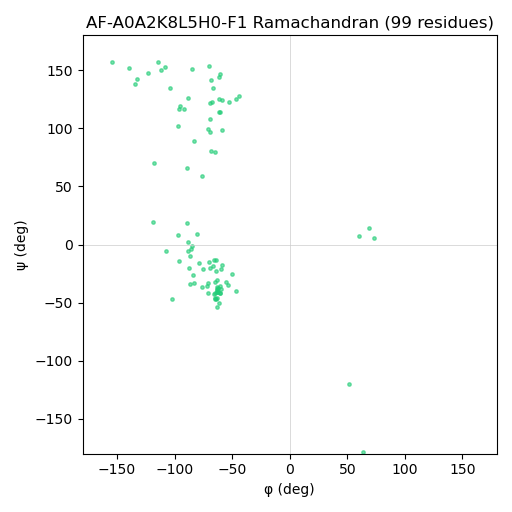8.595 1.00 85.62 90 ALA A CA 1
ATOM 718 C C . ALA A 1 90 ? -30.296 -17.062 28.398 1.00 85.62 90 ALA A C 1
ATOM 720 O O . ALA A 1 90 ? -31.025 -17.947 27.968 1.00 85.62 90 ALA A O 1
ATOM 721 N N . GLY A 1 91 ? -30.734 -15.827 28.667 1.00 86.38 91 GLY A N 1
ATOM 722 C CA . GLY A 1 91 ? -32.133 -15.396 28.538 1.00 86.38 91 GLY A CA 1
ATOM 723 C C . GLY A 1 91 ? -32.479 -14.680 27.227 1.00 86.38 91 GLY A C 1
ATOM 724 O O . GLY A 1 91 ? -33.576 -14.137 27.100 1.00 86.38 91 GLY A O 1
ATOM 725 N N . LEU A 1 92 ? -31.570 -14.634 26.243 1.00 87.38 92 LEU A N 1
ATOM 726 C CA . LEU A 1 92 ? -31.800 -13.877 25.003 1.00 87.38 92 LEU A CA 1
ATOM 727 C C . LEU A 1 92 ? -32.998 -14.426 24.210 1.0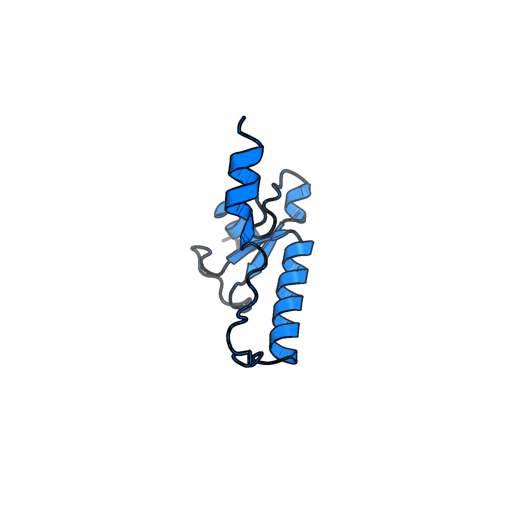0 87.38 92 LEU A C 1
ATOM 729 O O . LEU A 1 92 ? -33.778 -13.662 23.644 1.00 87.38 92 LEU A O 1
ATOM 733 N N . ALA A 1 93 ? -33.186 -15.747 24.212 1.00 84.06 93 ALA A N 1
ATOM 734 C CA . ALA A 1 93 ? -34.287 -16.396 23.502 1.00 84.06 93 ALA A CA 1
ATOM 735 C C . ALA A 1 93 ? -35.672 -16.018 24.062 1.00 84.06 93 ALA A C 1
ATOM 737 O O . ALA A 1 93 ? -36.645 -15.965 23.311 1.00 84.06 93 ALA A O 1
ATOM 738 N N . GLU A 1 94 ? -35.777 -15.756 25.365 1.00 89.06 94 GLU A N 1
ATOM 739 C CA . GLU A 1 94 ? -37.025 -15.328 26.003 1.00 89.06 94 GLU A CA 1
ATOM 740 C C . GLU A 1 94 ? -37.340 -13.862 25.706 1.00 89.06 94 GLU A C 1
ATOM 742 O O . GLU A 1 94 ? -38.500 -13.527 25.471 1.00 89.06 94 GLU A O 1
ATOM 747 N N . LEU A 1 95 ? -36.317 -13.005 25.642 1.00 86.06 95 LEU A N 1
ATOM 748 C CA . LEU A 1 95 ? -36.473 -11.598 25.267 1.00 86.06 95 LEU A CA 1
ATOM 749 C C . LEU A 1 95 ? -36.946 -11.453 23.816 1.00 86.06 95 LEU A C 1
ATOM 751 O O . LEU A 1 95 ? -37.932 -10.766 23.563 1.00 86.06 95 LEU A O 1
ATOM 755 N N . LEU A 1 96 ? -36.335 -12.192 22.884 1.00 88.62 96 LEU A N 1
ATOM 756 C CA . LEU A 1 96 ? -36.704 -12.154 21.463 1.00 88.62 96 LEU A CA 1
ATOM 757 C C . LEU A 1 96 ? -38.135 -12.645 21.194 1.00 88.62 96 LEU A C 1
ATOM 759 O O . LEU A 1 96 ? -38.796 -12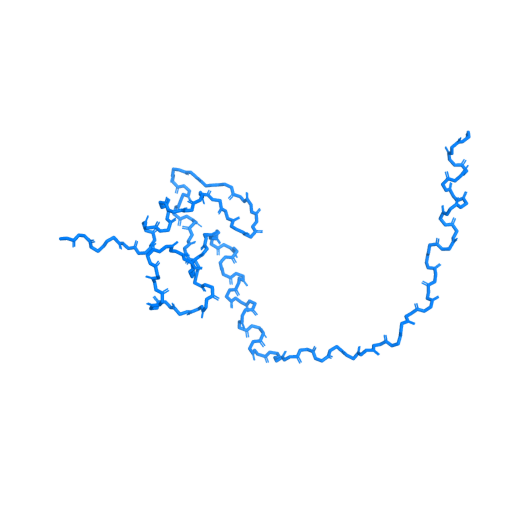.171 20.275 1.00 88.62 96 LEU A O 1
ATOM 763 N N . LYS A 1 97 ? -38.651 -13.575 22.006 1.00 85.00 97 LYS A N 1
ATOM 764 C CA . LYS A 1 97 ? -40.047 -14.038 21.907 1.00 85.00 97 LYS A CA 1
ATOM 765 C C . LYS A 1 97 ? -41.052 -13.035 22.472 1.00 85.00 97 LYS A C 1
ATOM 767 O O . LYS A 1 97 ? -42.231 -13.119 22.139 1.00 85.00 97 LYS A O 1
ATOM 772 N N . LYS A 1 98 ? -40.611 -12.122 23.339 1.00 73.25 98 LYS A N 1
ATOM 773 C CA . LYS A 1 98 ? -41.475 -11.154 24.022 1.00 73.25 98 LYS A CA 1
ATOM 774 C C . LYS A 1 98 ? -41.749 -9.908 23.177 1.00 73.25 98 LYS A C 1
ATOM 776 O O . LYS A 1 98 ? -42.801 -9.309 23.346 1.00 73.25 98 LYS A O 1
ATOM 781 N N . GLU A 1 99 ? -40.846 -9.561 22.262 1.00 61.56 99 GLU A N 1
ATOM 782 C CA . GLU A 1 99 ? -40.998 -8.416 21.346 1.00 61.56 99 GLU A CA 1
ATOM 783 C C . GLU A 1 99 ? -41.760 -8.755 20.052 1.00 61.56 99 GLU A C 1
ATOM 785 O O . GLU A 1 99 ? -42.135 -7.863 19.299 1.00 61.56 99 GLU A O 1
ATOM 790 N N . GLY A 1 100 ? -42.021 -10.039 19.793 1.00 60.81 100 GLY A N 1
ATOM 791 C CA . GLY A 1 100 ? -42.774 -10.506 18.625 1.00 60.81 100 GLY A CA 1
ATOM 792 C C . GLY A 1 100 ? -44.292 -10.601 18.820 1.00 60.81 100 GLY A C 1
ATOM 793 O O . GLY A 1 100 ? -44.928 -11.343 18.070 1.00 60.81 100 GLY A O 1
ATOM 794 N N . LYS A 1 101 ? -44.871 -9.937 19.831 1.00 49.34 101 LYS A N 1
ATOM 795 C CA . LYS A 1 101 ? -46.311 -9.984 20.129 1.00 49.34 101 LYS A CA 1
ATOM 796 C C . LYS A 1 101 ? -46.929 -8.598 20.244 1.00 49.34 101 LYS A C 1
ATOM 798 O O . LYS A 1 101 ? -46.324 -7.751 20.932 1.00 49.34 101 LYS A O 1
#